Protein AF-T1BVY0-F1 (afdb_monomer)

Radius of gyration: 25.12 Å; Cα contacts (8 Å, |Δi|>4): 68; chains: 1; bounding box: 60×31×90 Å

Organism: NCBI:txid410659

Foldseek 3Di:
DDDDDDDPDDVDPDDPDDDPVNVVVCVVCVVLLVVLLVQLLVVQVCCCQPVVDAQDLPPDRDDDDGPDDPVSNSVSSVVSNVVVVVVLVVVLVVQLVVLVPDPDDPVVSVVSNVCSVSVVVRHDPDPPPPPPPPPDDDDD

Sequence (140 aa):
MAKSKPSVARSYLLEHRANTTKINKITAVLPEFQMACKTVQAQQMRVFVQDGEKFWNRRGLQPFQTQLSKRYKRSVQNQVVTGLSSWLELSKTAIKNIIARSSLPSEVKADLWWLNQANAHYAKEQPCQCGVSLVTAPDS

Secondary structure (DSSP, 8-state):
---PPPP---SS-------HHHHHHHHHHHHHHHHHHHHHHHHHHHHHHHH-PPP-TTSPPPP------HHHHHHHHHHHHHHHHHHHHHHHHHHHHHHHHS---HHHHHHHHHHHHTTGGGS-------------PPP-

pLDDT: mean 80.84, std 16.61, range [40.72, 96.19]

Nearest PDB structures (foldseek):
  8xi2-assembly1_A  TM=3.795E-01  e=1.014E+00  Chlamydomonas reinhardtii
  8h6l-assembly1_5B  TM=4.261E-01  e=2.899E+00  Homo sapiens
  8rm5-assembly1_A  TM=4.348E-01  e=3.822E+00  Homo sapiens
  8qo9-assembly1_A  TM=4.123E-01  e=6.288E+00  Homo sapiens
  5ylz-assembly1_A  TM=4.199E-01  e=9.260E+00  Saccharomyces cerevisiae S288C

Mean predicted aligned error: 11.9 Å

Solvent-accessible surface area (backbone atoms only — not comparable to full-atom values): 8801 Å² total; per-residue (Å²): 136,86,82,77,75,82,78,84,80,70,94,64,91,74,80,88,69,86,50,68,71,58,51,53,56,48,62,70,47,44,64,59,52,52,53,50,33,52,53,52,42,53,52,46,48,48,44,27,55,63,70,47,44,79,78,57,66,81,60,81,72,75,93,68,96,68,91,69,50,74,68,55,52,51,51,38,36,47,54,40,37,54,50,52,53,52,50,50,55,51,49,46,51,51,51,52,54,51,52,70,72,45,91,66,57,71,67,60,43,51,52,53,50,52,37,54,74,67,48,48,88,33,44,64,84,68,80,75,89,62,93,68,77,80,79,74,74,82,88,127

Structure (mmCIF, N/CA/C/O backbone):
data_AF-T1BVY0-F1
#
_entry.id   AF-T1BVY0-F1
#
loop_
_atom_site.group_PDB
_atom_site.id
_atom_site.type_symbol
_atom_site.label_atom_id
_atom_site.label_alt_id
_atom_site.label_comp_id
_atom_site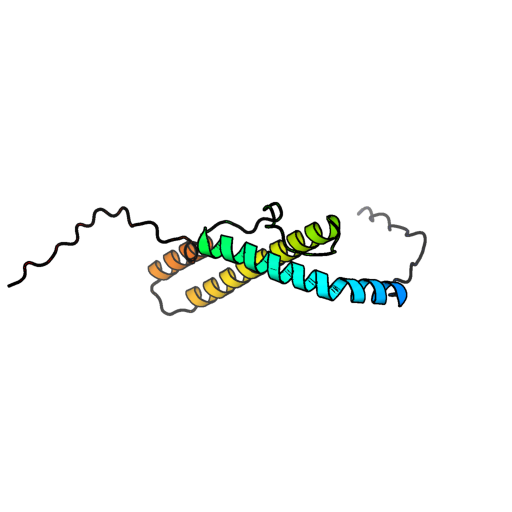.label_asym_id
_atom_site.label_entity_id
_atom_site.label_seq_id
_atom_site.pdbx_PDB_ins_code
_atom_site.Cartn_x
_atom_site.Cartn_y
_atom_site.Cartn_z
_atom_site.occupancy
_atom_site.B_iso_or_equiv
_atom_site.auth_seq_id
_atom_site.auth_comp_id
_atom_site.auth_asym_id
_atom_site.auth_atom_id
_atom_site.pdbx_PDB_model_num
ATOM 1 N N . MET A 1 1 ? 40.747 0.102 21.743 1.00 42.47 1 MET A N 1
ATOM 2 C CA . MET A 1 1 ? 39.820 -0.361 22.801 1.00 42.47 1 MET A CA 1
ATOM 3 C C . MET A 1 1 ? 38.399 0.035 22.417 1.00 42.47 1 MET A C 1
ATOM 5 O O . MET A 1 1 ? 38.114 1.224 22.341 1.00 42.47 1 MET A O 1
ATOM 9 N N . ALA A 1 2 ? 37.541 -0.930 22.077 1.00 48.19 2 ALA A N 1
ATOM 10 C CA . ALA A 1 2 ? 36.158 -0.663 21.683 1.00 48.19 2 ALA A CA 1
ATOM 11 C C . ALA A 1 2 ? 35.288 -0.494 22.939 1.00 48.19 2 ALA A C 1
ATOM 13 O O . ALA A 1 2 ? 35.233 -1.392 23.776 1.00 48.19 2 ALA A O 1
ATOM 14 N N . LYS A 1 3 ? 34.628 0.660 23.087 1.00 51.03 3 LYS A N 1
ATOM 15 C CA . LYS A 1 3 ? 33.670 0.904 24.174 1.00 51.03 3 LYS A CA 1
ATOM 16 C C . LYS A 1 3 ? 32.447 0.007 23.952 1.00 51.03 3 LYS A C 1
ATOM 18 O O . LYS A 1 3 ? 31.736 0.185 22.961 1.00 51.03 3 LYS A O 1
ATOM 23 N N . SER A 1 4 ? 32.214 -0.961 24.840 1.00 62.56 4 SER A N 1
ATOM 24 C CA . SER A 1 4 ? 30.981 -1.750 24.829 1.00 62.56 4 SER A CA 1
ATOM 25 C C . SER A 1 4 ? 29.796 -0.828 25.121 1.00 62.56 4 SER A C 1
ATOM 27 O O . SER A 1 4 ? 29.845 0.030 26.004 1.00 62.56 4 SER A O 1
ATOM 29 N N . LYS A 1 5 ? 28.732 -0.952 24.322 1.00 63.00 5 LYS A N 1
ATOM 30 C CA . LYS A 1 5 ? 27.485 -0.217 24.559 1.00 63.00 5 LYS A CA 1
ATOM 31 C C . LYS A 1 5 ? 26.900 -0.664 25.907 1.00 63.00 5 LYS A C 1
ATOM 33 O O . LYS A 1 5 ? 26.906 -1.867 26.172 1.00 63.00 5 LYS A O 1
ATOM 38 N N . PRO A 1 6 ? 26.380 0.255 26.738 1.00 60.50 6 PRO A N 1
ATOM 39 C CA . PRO A 1 6 ? 25.768 -0.118 28.007 1.00 60.50 6 PRO A CA 1
ATOM 40 C C . PRO A 1 6 ? 24.584 -1.056 27.749 1.00 60.50 6 PRO A C 1
ATOM 42 O O . PRO A 1 6 ? 23.717 -0.761 26.921 1.00 60.50 6 PRO A O 1
ATOM 45 N N . SER A 1 7 ? 24.554 -2.199 28.439 1.00 67.56 7 SER A N 1
ATOM 46 C CA . SER A 1 7 ? 23.411 -3.107 28.386 1.00 67.56 7 SER A CA 1
ATOM 47 C C . SER A 1 7 ? 22.212 -2.391 28.994 1.00 67.56 7 SER A C 1
ATOM 49 O O . SER A 1 7 ? 22.248 -2.000 30.160 1.00 67.56 7 SER A O 1
ATOM 51 N N . VAL A 1 8 ? 21.152 -2.204 28.213 1.00 66.00 8 VAL A N 1
ATOM 52 C CA . VAL A 1 8 ? 19.893 -1.654 28.717 1.00 66.00 8 VAL A CA 1
ATOM 53 C C . VAL A 1 8 ? 19.336 -2.631 29.754 1.00 66.00 8 VAL A C 1
ATOM 55 O O . VAL A 1 8 ? 18.763 -3.659 29.400 1.00 66.00 8 VAL A O 1
ATOM 58 N N . ALA A 1 9 ? 19.531 -2.327 31.036 1.00 62.19 9 ALA A N 1
ATOM 59 C CA . ALA A 1 9 ? 18.950 -3.084 32.133 1.00 62.19 9 ALA A CA 1
ATOM 60 C C . ALA A 1 9 ? 17.449 -2.766 32.192 1.00 62.19 9 ALA A C 1
ATOM 62 O O . ALA A 1 9 ? 17.040 -1.711 32.676 1.00 62.19 9 ALA A O 1
ATOM 63 N N . ARG A 1 10 ? 16.609 -3.653 31.646 1.00 60.06 10 ARG A N 1
ATOM 64 C CA . ARG A 1 10 ? 15.166 -3.608 31.914 1.00 60.06 10 ARG A CA 1
ATOM 65 C C . ARG A 1 10 ? 14.953 -4.099 33.343 1.00 60.06 10 ARG A C 1
ATOM 67 O O . ARG A 1 10 ? 15.350 -5.212 33.665 1.00 60.06 10 ARG A O 1
ATOM 74 N N . SER A 1 11 ? 14.319 -3.284 34.178 1.00 63.19 11 SER A N 1
ATOM 75 C CA . SER A 1 11 ? 14.079 -3.572 35.599 1.00 63.19 11 SER A CA 1
ATOM 76 C C . SER A 1 11 ? 13.167 -4.779 35.855 1.00 63.19 11 SER A C 1
ATOM 78 O O . SER A 1 11 ? 13.172 -5.306 36.961 1.00 63.19 11 SER A O 1
ATOM 80 N N . TYR A 1 12 ? 12.424 -5.254 34.848 1.00 63.31 12 TYR A N 1
ATOM 81 C CA . TYR A 1 12 ? 11.554 -6.423 34.965 1.00 63.31 12 TYR A CA 1
ATOM 82 C C . TYR A 1 12 ? 11.596 -7.286 33.698 1.00 63.31 12 TYR A C 1
ATOM 84 O O . TYR A 1 12 ? 11.410 -6.791 32.581 1.00 63.31 12 TYR A O 1
ATOM 92 N N . LEU A 1 13 ? 11.792 -8.593 33.885 1.00 61.06 13 LEU A N 1
ATOM 93 C CA . LEU A 1 13 ? 11.563 -9.630 32.877 1.00 61.06 13 LEU A CA 1
ATOM 94 C C . LEU A 1 13 ? 10.045 -9.765 32.692 1.00 61.06 13 LEU A C 1
ATOM 96 O O . LEU A 1 13 ? 9.377 -10.549 33.360 1.00 61.06 13 LEU A O 1
ATOM 100 N N . LEU A 1 14 ? 9.467 -8.908 31.851 1.00 62.31 14 LEU A N 1
ATOM 101 C CA . LEU A 1 14 ? 8.035 -8.946 31.583 1.00 62.31 14 LEU A CA 1
ATOM 102 C C . LEU A 1 14 ? 7.749 -10.103 30.620 1.00 62.31 14 LEU A C 1
ATOM 104 O O . LEU A 1 14 ? 8.039 -10.014 29.426 1.00 62.31 14 LEU A O 1
ATOM 108 N N . GLU A 1 15 ? 7.170 -11.190 31.126 1.00 63.66 15 GLU A N 1
ATOM 109 C CA . GLU A 1 15 ? 6.627 -12.235 30.262 1.00 63.66 15 GLU A CA 1
ATOM 110 C C . GLU A 1 15 ? 5.442 -11.666 29.473 1.00 63.66 15 GLU A C 1
ATOM 112 O O . GLU A 1 15 ? 4.345 -11.442 29.993 1.00 63.66 15 GLU A O 1
ATOM 117 N N . HIS A 1 16 ? 5.659 -11.398 28.188 1.00 64.81 16 HIS A N 1
ATOM 118 C CA . HIS A 1 16 ? 4.608 -10.943 27.290 1.00 64.81 16 HIS A CA 1
ATOM 119 C C . HIS A 1 16 ? 3.668 -12.106 26.950 1.00 64.81 16 HIS A C 1
ATOM 121 O O . HIS A 1 16 ? 3.797 -12.741 25.909 1.00 64.81 16 HIS A O 1
ATOM 127 N N . ARG A 1 17 ? 2.694 -12.380 27.824 1.00 69.88 17 ARG A N 1
ATOM 128 C CA . ARG A 1 17 ? 1.599 -13.317 27.535 1.00 69.88 17 ARG A CA 1
ATOM 129 C C . ARG A 1 17 ? 0.372 -12.570 27.014 1.00 69.88 17 ARG A C 1
ATOM 131 O O . ARG A 1 17 ? -0.024 -11.526 27.546 1.00 69.88 17 ARG A O 1
ATOM 138 N N . ALA A 1 18 ? -0.253 -13.104 25.968 1.00 69.94 18 ALA A N 1
ATOM 139 C CA . ALA A 1 18 ? -1.546 -12.621 25.506 1.00 69.94 18 ALA A CA 1
ATOM 140 C C . ALA A 1 18 ? -2.617 -13.027 26.530 1.00 69.94 18 ALA A C 1
ATOM 142 O O . ALA A 1 18 ? -3.007 -14.184 26.619 1.00 69.94 18 ALA A O 1
ATOM 143 N N . ASN A 1 19 ? -3.064 -12.071 27.345 1.00 84.00 19 ASN A N 1
ATOM 144 C CA . ASN A 1 19 ? -4.179 -12.293 28.261 1.00 84.00 19 ASN A CA 1
ATOM 145 C C . ASN A 1 19 ? -5.467 -12.499 27.439 1.00 84.00 19 ASN A C 1
ATOM 147 O O . ASN A 1 19 ? -5.735 -11.717 26.520 1.00 84.00 19 ASN A O 1
ATOM 151 N N . THR A 1 20 ? -6.267 -13.509 27.784 1.00 86.38 20 THR A N 1
ATOM 152 C CA . THR A 1 20 ? -7.558 -13.835 27.149 1.00 86.38 20 THR A CA 1
ATOM 153 C C . THR A 1 20 ? -8.467 -12.614 27.011 1.00 86.38 20 THR A C 1
ATOM 155 O O . THR A 1 20 ? -9.058 -12.394 25.957 1.00 86.38 20 THR A O 1
ATOM 158 N N . THR A 1 21 ? -8.481 -11.723 28.003 1.00 86.12 21 THR A N 1
ATOM 159 C CA . THR A 1 21 ? -9.242 -10.465 27.960 1.00 86.12 21 THR A CA 1
ATOM 160 C C . THR A 1 21 ? -8.793 -9.535 26.831 1.00 86.12 21 THR A C 1
ATOM 162 O O . THR A 1 21 ? -9.618 -8.863 26.211 1.00 86.12 21 THR A O 1
ATOM 165 N N . LYS A 1 22 ? -7.487 -9.468 26.538 1.00 85.31 22 LYS A N 1
ATOM 166 C CA . LYS A 1 22 ? -6.968 -8.654 25.424 1.00 85.31 22 LYS A CA 1
ATOM 167 C C . LYS A 1 22 ? -7.343 -9.272 24.083 1.00 85.31 22 LYS A C 1
ATOM 169 O O . LYS A 1 22 ? -7.749 -8.534 23.190 1.00 85.31 22 LYS A O 1
ATOM 174 N N . ILE A 1 23 ? -7.243 -10.597 23.970 1.00 89.00 23 ILE A N 1
ATOM 175 C CA . ILE A 1 23 ? -7.638 -11.334 22.764 1.00 89.00 23 ILE A CA 1
ATOM 176 C C . ILE A 1 23 ? -9.114 -11.066 22.469 1.00 89.00 23 ILE A C 1
ATOM 178 O O . ILE A 1 23 ? -9.425 -10.584 21.388 1.00 89.00 23 ILE A O 1
ATOM 182 N N . ASN A 1 24 ? -9.999 -11.232 23.454 1.00 91.25 24 ASN A N 1
ATOM 183 C CA . ASN A 1 24 ? -11.436 -11.003 23.281 1.00 91.25 24 ASN A CA 1
ATOM 184 C C . ASN A 1 24 ? -11.756 -9.573 22.818 1.00 91.25 24 ASN A C 1
ATOM 186 O O . ASN A 1 24 ? -12.574 -9.380 21.921 1.00 91.25 24 ASN A O 1
ATOM 190 N N . LYS A 1 25 ? -11.071 -8.562 23.375 1.00 88.75 25 LYS A N 1
ATOM 191 C CA . LYS A 1 25 ? -11.224 -7.162 22.940 1.00 88.75 25 LYS A CA 1
ATOM 192 C C . LYS A 1 25 ? -10.775 -6.944 21.494 1.00 88.75 25 LYS A C 1
ATOM 194 O O . LYS A 1 25 ? -11.426 -6.200 20.768 1.00 88.75 25 LYS A O 1
ATOM 199 N N . ILE A 1 26 ? -9.675 -7.573 21.076 1.00 88.75 26 ILE A N 1
ATOM 200 C CA . ILE A 1 26 ? -9.201 -7.501 19.687 1.00 88.75 26 ILE A CA 1
ATOM 201 C C . ILE A 1 26 ? -10.204 -8.192 18.764 1.00 88.75 26 ILE A C 1
ATOM 203 O O . ILE A 1 26 ? -10.618 -7.591 17.777 1.00 88.75 26 ILE A O 1
ATOM 207 N N . THR A 1 27 ? -10.638 -9.405 19.109 1.00 91.81 27 THR A N 1
ATOM 20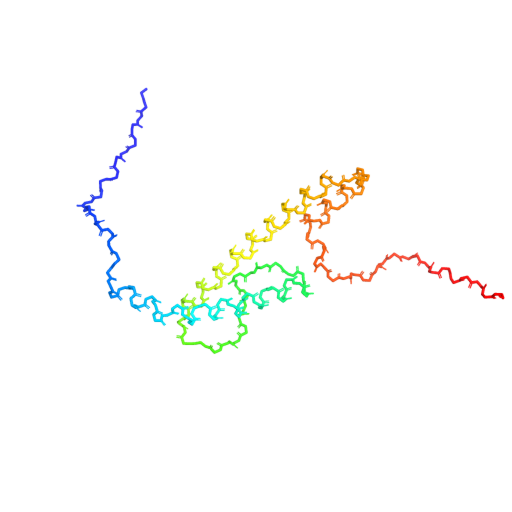8 C CA . THR A 1 27 ? -11.606 -10.184 18.328 1.00 91.81 27 THR A CA 1
ATOM 209 C C . THR A 1 27 ? -12.920 -9.432 18.138 1.00 91.81 27 THR A C 1
ATOM 211 O O . THR A 1 27 ? -13.480 -9.475 17.051 1.00 91.81 27 THR A O 1
ATOM 214 N N . ALA A 1 28 ? -13.381 -8.684 19.145 1.00 91.75 28 ALA A N 1
ATOM 215 C CA . ALA A 1 28 ? -14.591 -7.871 19.035 1.00 91.75 28 ALA A CA 1
ATOM 216 C C . ALA A 1 28 ? -14.458 -6.713 18.024 1.00 91.75 28 ALA A C 1
ATOM 218 O O . ALA A 1 28 ? -15.407 -6.410 17.309 1.00 91.75 28 ALA A O 1
ATOM 219 N N . VAL A 1 29 ? -13.287 -6.070 17.940 1.00 92.56 29 VAL A N 1
ATOM 220 C CA . VAL A 1 29 ? -13.053 -4.907 17.055 1.0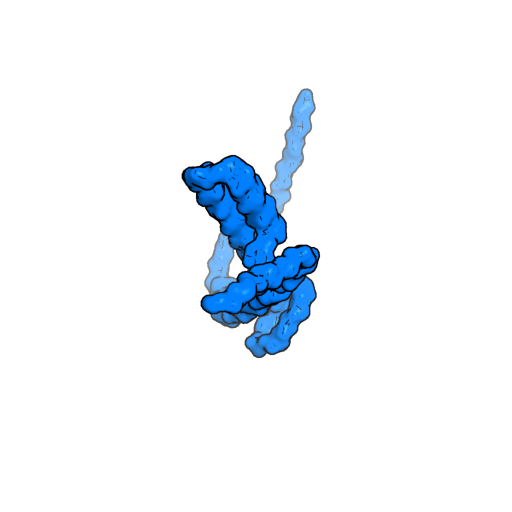0 92.56 29 VAL A CA 1
ATOM 221 C C . VAL A 1 29 ? -12.631 -5.329 15.641 1.00 92.56 29 VAL A C 1
ATOM 223 O O . VAL A 1 29 ? -12.824 -4.585 14.677 1.00 92.56 29 VAL A O 1
ATOM 226 N N . LEU A 1 30 ? -12.041 -6.517 15.499 1.00 93.25 30 LEU A N 1
ATOM 227 C CA . LEU A 1 30 ? -11.407 -6.972 14.265 1.00 93.25 30 LEU A CA 1
ATOM 228 C C . LEU A 1 30 ? -12.338 -6.991 13.034 1.00 93.25 30 LEU A C 1
ATOM 230 O O . LEU A 1 30 ? -11.895 -6.492 11.997 1.00 93.25 30 LEU A O 1
ATOM 234 N N . PRO A 1 31 ? -13.589 -7.494 13.093 1.00 94.19 31 PRO A N 1
ATOM 235 C CA . PRO A 1 31 ? -14.462 -7.544 11.918 1.00 94.19 31 PRO A CA 1
ATOM 236 C C . PRO A 1 31 ? -14.736 -6.153 11.349 1.00 94.19 31 PRO A C 1
ATOM 238 O O . PRO A 1 31 ? -14.660 -5.923 10.141 1.00 94.19 31 PRO A O 1
ATOM 241 N N . GLU A 1 32 ? -14.990 -5.194 12.235 1.00 93.31 32 GLU A N 1
ATOM 242 C CA . GLU A 1 32 ? -15.252 -3.822 11.839 1.00 93.31 32 GLU A CA 1
ATOM 243 C C . GLU A 1 32 ? -13.991 -3.132 11.310 1.00 93.31 32 GLU A C 1
ATOM 245 O O . GLU A 1 32 ? -14.029 -2.434 10.295 1.00 93.31 32 GLU A O 1
ATOM 250 N N . PHE A 1 33 ? -12.848 -3.380 11.949 1.00 94.25 33 PHE A N 1
ATOM 251 C CA . PHE A 1 33 ? -11.556 -2.905 11.466 1.00 94.25 33 PHE A CA 1
ATOM 252 C C . PHE A 1 33 ? -11.259 -3.411 10.047 1.00 94.25 33 PHE A C 1
ATOM 254 O O . PHE A 1 33 ? -10.855 -2.635 9.181 1.00 94.25 33 PHE A O 1
ATOM 261 N N . GLN A 1 34 ? -11.509 -4.694 9.776 1.00 94.12 34 GLN A N 1
ATOM 262 C CA . GLN A 1 34 ? -11.331 -5.292 8.452 1.00 94.12 34 GLN A CA 1
ATOM 263 C C . GLN A 1 34 ? -12.290 -4.702 7.414 1.00 94.12 34 GLN A C 1
ATOM 265 O O . GLN A 1 34 ? -11.872 -4.429 6.286 1.00 94.12 34 GLN A O 1
ATOM 270 N N . MET A 1 35 ? -13.554 -4.472 7.780 1.00 93.81 35 MET A N 1
ATOM 271 C CA . MET A 1 35 ? -14.522 -3.799 6.912 1.00 93.81 35 MET A CA 1
ATOM 272 C C . MET A 1 35 ? -14.041 -2.390 6.546 1.00 93.81 35 MET A C 1
ATOM 274 O O . MET A 1 35 ? -13.999 -2.040 5.366 1.00 93.81 35 MET A O 1
ATOM 278 N N . ALA A 1 36 ? -13.599 -1.613 7.538 1.00 93.38 36 ALA A N 1
ATOM 279 C CA . ALA A 1 36 ? -13.041 -0.288 7.311 1.00 93.38 36 ALA A CA 1
ATOM 280 C C . ALA A 1 36 ? -11.822 -0.348 6.375 1.00 93.38 36 ALA A C 1
ATOM 282 O O . ALA A 1 36 ? -11.755 0.426 5.422 1.00 93.38 36 ALA A O 1
ATOM 283 N N . CYS A 1 37 ? -10.899 -1.298 6.577 1.00 94.19 37 CYS A N 1
ATOM 284 C CA . CYS A 1 37 ? -9.762 -1.509 5.676 1.00 94.19 37 CYS A CA 1
ATOM 285 C C . CYS A 1 37 ? -10.199 -1.735 4.226 1.00 94.19 37 CYS A C 1
ATOM 287 O O . CYS A 1 37 ? -9.665 -1.075 3.338 1.00 94.19 37 CYS A O 1
ATOM 289 N N . LYS A 1 38 ? -11.188 -2.607 3.984 1.00 94.00 38 LYS A N 1
ATOM 290 C CA . LYS A 1 38 ? -11.710 -2.873 2.631 1.00 94.00 38 LYS A CA 1
ATOM 291 C C . LYS A 1 38 ? -12.252 -1.602 1.974 1.00 94.00 38 LYS A C 1
ATOM 293 O O . LYS A 1 38 ? -11.907 -1.311 0.831 1.00 94.00 38 LYS A O 1
ATOM 298 N N . THR A 1 39 ?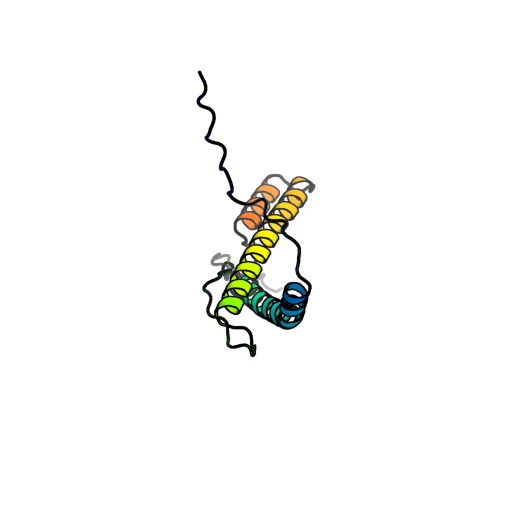 -13.042 -0.817 2.705 1.00 92.44 39 THR A N 1
ATOM 299 C CA . THR A 1 39 ? -13.614 0.441 2.201 1.00 92.44 39 THR A CA 1
ATOM 300 C C . THR A 1 39 ? -12.530 1.461 1.863 1.00 92.44 39 THR A C 1
ATOM 302 O O . THR A 1 39 ? -12.519 2.012 0.761 1.00 92.44 39 THR A O 1
ATOM 305 N N . VAL A 1 40 ? -11.581 1.688 2.778 1.00 92.44 40 VAL A N 1
ATOM 306 C CA . VAL A 1 40 ? -10.470 2.625 2.546 1.00 92.44 40 VAL A CA 1
ATOM 307 C C . VAL A 1 40 ? -9.597 2.158 1.382 1.00 92.44 40 VAL A C 1
ATOM 309 O O . VAL A 1 40 ? -9.182 2.976 0.564 1.00 92.44 40 VAL A O 1
ATOM 312 N N . GLN A 1 41 ? -9.342 0.854 1.270 1.00 94.31 41 GLN A N 1
ATOM 313 C CA . GLN A 1 41 ? -8.566 0.279 0.176 1.00 94.31 41 GLN A CA 1
ATOM 314 C C . GLN A 1 41 ? -9.245 0.507 -1.175 1.00 94.31 41 GLN A C 1
ATOM 316 O O . GLN A 1 41 ? -8.587 0.971 -2.105 1.00 94.31 41 GLN A O 1
ATOM 321 N N . ALA A 1 42 ? -10.550 0.247 -1.277 1.00 92.00 42 ALA A N 1
ATOM 322 C CA . ALA A 1 42 ? -11.309 0.484 -2.502 1.00 92.00 42 ALA A CA 1
ATOM 323 C C . ALA A 1 42 ? -11.278 1.964 -2.917 1.00 92.00 42 ALA A C 1
ATOM 325 O O . ALA A 1 42 ? -11.085 2.271 -4.091 1.00 92.00 42 ALA A O 1
ATOM 326 N N . GLN A 1 43 ? -11.402 2.886 -1.957 1.00 90.94 43 GLN A N 1
ATOM 327 C CA . GLN A 1 43 ? -11.310 4.326 -2.219 1.00 90.94 43 GLN A CA 1
ATOM 328 C C . GLN A 1 43 ? -9.911 4.742 -2.694 1.00 90.94 43 GLN A C 1
ATOM 330 O O . GLN A 1 43 ? -9.788 5.455 -3.687 1.00 90.94 43 GLN A O 1
ATOM 335 N N . GLN A 1 44 ? -8.854 4.291 -2.012 1.00 92.06 44 GLN A N 1
ATOM 336 C CA . GLN A 1 44 ? -7.471 4.597 -2.392 1.00 92.06 44 GLN A CA 1
ATOM 337 C C . GLN A 1 44 ? -7.137 4.043 -3.779 1.00 92.06 44 GLN A C 1
ATOM 339 O O . GLN A 1 44 ? -6.533 4.749 -4.581 1.00 92.06 44 GLN A O 1
ATOM 344 N N . MET A 1 45 ? -7.574 2.816 -4.073 1.00 90.94 45 MET A N 1
ATOM 345 C CA . MET A 1 45 ? -7.360 2.190 -5.375 1.00 90.94 45 MET A CA 1
ATOM 346 C C . MET A 1 45 ? -8.131 2.903 -6.482 1.00 90.94 45 MET A C 1
ATOM 348 O O . MET A 1 45 ? -7.575 3.146 -7.545 1.00 90.94 45 MET A O 1
ATOM 352 N N . ARG A 1 46 ? -9.388 3.288 -6.228 1.00 89.44 46 ARG A N 1
ATOM 353 C CA . ARG A 1 46 ? -10.192 4.034 -7.200 1.00 89.44 46 ARG A CA 1
ATOM 354 C C . ARG A 1 46 ? -9.490 5.318 -7.618 1.00 89.44 46 ARG A C 1
ATOM 356 O O . ARG A 1 46 ? -9.326 5.536 -8.806 1.00 89.44 46 ARG A O 1
ATOM 363 N N . VAL A 1 47 ? -9.046 6.122 -6.657 1.00 87.75 47 VAL A N 1
ATOM 364 C CA . VAL A 1 47 ? -8.377 7.395 -6.958 1.00 87.75 47 VAL A CA 1
ATOM 365 C C . VAL A 1 47 ? -7.012 7.166 -7.622 1.00 87.75 47 VAL A C 1
ATOM 367 O O . VAL A 1 47 ? -6.637 7.907 -8.521 1.00 87.75 47 VAL A O 1
ATOM 370 N N . PHE A 1 48 ? -6.281 6.117 -7.238 1.00 88.88 48 PHE A N 1
ATOM 371 C CA . PHE A 1 48 ? -5.019 5.767 -7.897 1.00 88.88 48 PHE A CA 1
ATOM 372 C C . PHE A 1 48 ? -5.209 5.382 -9.369 1.00 88.88 48 PHE A C 1
ATOM 374 O O . PHE A 1 48 ? -4.486 5.880 -10.222 1.00 88.88 48 PHE A O 1
ATOM 381 N N . VAL A 1 49 ? -6.189 4.528 -9.671 1.00 85.50 49 VAL A N 1
ATOM 382 C CA . VAL A 1 49 ? -6.438 4.039 -11.038 1.00 85.50 49 VAL A CA 1
ATOM 383 C C . VAL A 1 49 ? -7.152 5.079 -11.895 1.00 85.50 49 VAL A C 1
ATOM 385 O O . VAL A 1 49 ? -6.854 5.206 -13.074 1.00 85.50 49 VAL A O 1
ATOM 388 N N . GLN A 1 50 ? -8.125 5.795 -11.329 1.00 83.50 50 GLN A N 1
ATOM 389 C CA . GLN A 1 50 ? -8.911 6.763 -12.087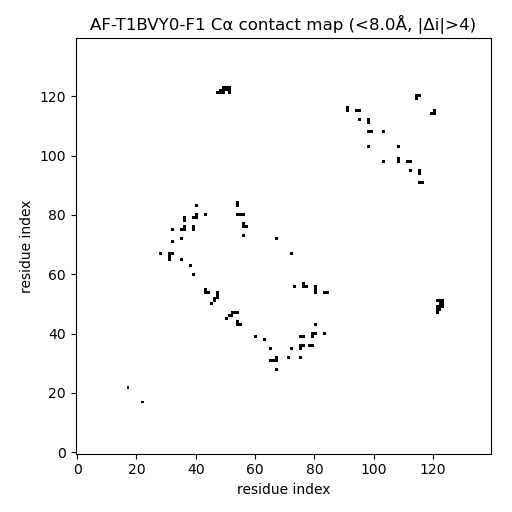 1.00 83.50 50 GLN A CA 1
ATOM 390 C C . GLN A 1 50 ? -8.154 8.071 -12.243 1.00 83.50 50 GLN A C 1
ATOM 392 O O . GLN A 1 50 ? -8.054 8.555 -13.357 1.00 83.50 50 GLN A O 1
ATOM 397 N N . ASP A 1 51 ? -7.602 8.633 -11.173 1.00 80.88 51 ASP A N 1
ATOM 398 C CA . ASP A 1 51 ? -7.048 9.991 -11.194 1.00 80.88 51 ASP A CA 1
ATOM 399 C C . ASP A 1 51 ? -5.513 10.008 -11.275 1.00 80.88 51 ASP A C 1
ATOM 401 O O . ASP A 1 51 ? -4.908 11.073 -11.375 1.00 80.88 51 ASP A O 1
ATOM 405 N N . GLY A 1 52 ? -4.861 8.839 -11.234 1.00 78.94 52 GLY A N 1
ATOM 406 C CA . GLY A 1 52 ? -3.401 8.719 -11.250 1.00 78.94 52 GLY A CA 1
ATOM 407 C C . GLY A 1 52 ? -2.726 9.214 -9.963 1.00 78.94 52 GLY A C 1
ATOM 408 O O . GLY A 1 52 ? -1.499 9.340 -9.910 1.00 78.94 52 GLY A O 1
ATOM 409 N N . GLU A 1 53 ? -3.489 9.526 -8.909 1.00 83.81 53 GLU A N 1
ATOM 410 C CA . GLU A 1 53 ? -2.915 10.083 -7.684 1.00 83.81 53 GLU A CA 1
ATOM 411 C C . GLU A 1 53 ? -2.245 9.009 -6.823 1.00 83.81 53 GLU A C 1
ATOM 413 O O . GLU A 1 53 ? -2.727 7.889 -6.672 1.00 83.81 53 GLU A O 1
ATOM 418 N N . LYS A 1 54 ? -1.173 9.386 -6.125 1.00 86.81 54 LYS A N 1
ATOM 419 C CA . LYS A 1 54 ? -0.487 8.496 -5.179 1.00 86.81 54 LYS A CA 1
ATOM 420 C C . LYS A 1 54 ? -1.389 8.117 -3.994 1.00 86.81 54 LYS A C 1
ATOM 422 O O . LYS A 1 54 ? -2.288 8.865 -3.598 1.00 86.81 54 LYS A O 1
ATOM 427 N N . PHE A 1 55 ? -1.098 6.972 -3.375 1.00 90.62 55 PHE A N 1
ATOM 428 C CA . PHE A 1 55 ? -1.725 6.586 -2.111 1.00 90.62 55 PHE A CA 1
ATOM 429 C C . PHE A 1 55 ? -1.368 7.588 -1.012 1.00 90.62 55 PHE A C 1
ATOM 431 O O . PHE A 1 55 ? -0.196 7.919 -0.821 1.00 90.62 55 PHE A O 1
ATOM 438 N N . TRP A 1 56 ? -2.369 8.058 -0.264 1.00 87.56 56 TRP A N 1
ATOM 439 C CA . TRP A 1 56 ? -2.152 9.100 0.739 1.00 87.56 56 TRP A CA 1
ATOM 440 C C . TRP A 1 56 ? -2.956 8.879 2.015 1.00 87.56 56 TRP A C 1
ATOM 442 O O . TRP A 1 56 ? -4.186 8.833 2.016 1.00 87.56 56 TRP A O 1
ATOM 452 N N . ASN A 1 57 ? -2.246 8.812 3.143 1.00 84.88 57 ASN A N 1
ATOM 453 C CA . ASN A 1 57 ? -2.832 8.563 4.461 1.00 84.88 57 ASN A CA 1
ATOM 454 C C . ASN A 1 57 ? -3.556 9.771 5.070 1.00 84.88 57 ASN A C 1
ATOM 456 O O . ASN A 1 57 ? -4.230 9.616 6.085 1.00 84.88 57 ASN A O 1
ATOM 460 N N . ARG A 1 58 ? -3.421 10.975 4.500 1.00 82.56 58 ARG A N 1
ATOM 461 C CA . ARG A 1 58 ? -4.171 12.166 4.937 1.00 82.56 58 ARG A CA 1
ATOM 462 C C . ARG A 1 58 ? -5.358 12.489 4.041 1.00 82.56 58 ARG A C 1
ATOM 464 O O . ARG A 1 58 ? -6.054 13.453 4.339 1.00 82.56 58 ARG A O 1
ATOM 471 N N . ARG A 1 59 ? -5.615 11.692 2.997 1.00 80.44 59 ARG A N 1
ATOM 472 C CA . ARG A 1 59 ? -6.795 11.889 2.157 1.00 80.44 59 ARG A CA 1
ATOM 473 C C . ARG A 1 59 ? -8.046 11.803 3.035 1.00 80.44 59 ARG A C 1
ATOM 475 O O . ARG A 1 59 ? -8.174 10.890 3.861 1.00 80.44 59 ARG A O 1
ATOM 482 N N . GLY A 1 60 ? -8.928 12.789 2.885 1.00 72.94 60 GLY A N 1
ATOM 483 C CA . GLY A 1 60 ? -10.218 12.803 3.560 1.00 72.94 60 GLY A CA 1
ATOM 484 C C . GLY A 1 60 ? -10.981 11.541 3.181 1.00 72.94 60 GLY A C 1
ATOM 485 O O . GLY A 1 60 ? -11.173 11.259 2.001 1.00 72.94 60 GLY A O 1
ATOM 486 N N . LEU A 1 61 ? -11.358 10.746 4.177 1.00 68.69 61 LEU A N 1
ATOM 487 C CA . LEU A 1 61 ? -12.225 9.602 3.939 1.00 68.69 61 LEU A CA 1
ATOM 488 C C . LEU A 1 61 ? -13.612 10.142 3.641 1.00 68.69 61 LEU A C 1
ATOM 490 O O . LEU A 1 61 ? -14.135 10.928 4.435 1.00 68.69 61 LEU A O 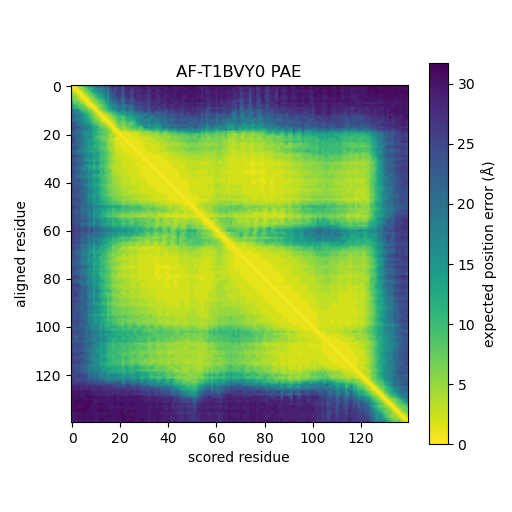1
ATOM 494 N N . GLN A 1 62 ? -14.218 9.691 2.541 1.00 71.75 62 GLN A N 1
ATOM 495 C CA . GLN A 1 62 ? -15.658 9.861 2.427 1.00 71.75 62 GLN A CA 1
ATOM 496 C C . GLN A 1 62 ? -16.309 9.207 3.648 1.00 71.75 62 GLN A C 1
ATOM 498 O O . GLN A 1 62 ? -15.832 8.157 4.102 1.00 71.75 62 GLN A O 1
ATOM 503 N N . PRO A 1 63 ? -17.345 9.835 4.219 1.00 71.12 63 PRO A N 1
ATOM 504 C CA . PRO A 1 63 ? -17.995 9.307 5.400 1.00 71.12 63 PRO A CA 1
ATOM 505 C C . PRO A 1 63 ? -18.479 7.884 5.110 1.00 71.12 63 PRO A C 1
ATOM 507 O O . PRO A 1 63 ? -19.306 7.659 4.235 1.00 71.12 63 PRO A O 1
ATOM 510 N N . PHE A 1 64 ? -17.932 6.920 5.845 1.00 79.50 64 PHE A N 1
ATOM 511 C CA . PHE A 1 64 ? -18.437 5.556 5.890 1.00 79.50 64 PHE A CA 1
ATOM 512 C C . PHE A 1 64 ? -18.883 5.256 7.316 1.00 79.50 64 PHE A C 1
ATOM 514 O O . PHE A 1 64 ? -18.274 5.721 8.290 1.00 79.50 64 PHE A O 1
ATOM 521 N N . GLN A 1 65 ? -19.979 4.515 7.437 1.00 80.31 65 GLN A N 1
ATOM 522 C CA . GLN A 1 65 ? -20.536 4.162 8.732 1.00 80.31 65 GLN A CA 1
ATOM 523 C C . GLN A 1 65 ? -19.608 3.171 9.434 1.00 80.31 65 GLN A C 1
ATOM 525 O O . GLN A 1 65 ? -19.293 2.107 8.910 1.00 80.31 65 GLN A O 1
ATOM 530 N N . THR A 1 66 ? -19.126 3.567 10.609 1.00 85.50 66 THR A N 1
ATOM 531 C CA . THR A 1 66 ? -18.326 2.724 11.496 1.00 85.50 66 THR A CA 1
ATOM 532 C C . THR A 1 66 ? -18.384 3.284 12.920 1.00 85.50 66 THR A C 1
ATOM 534 O O . THR A 1 66 ? -18.327 4.502 13.126 1.00 85.50 66 THR A O 1
ATOM 537 N N . GLN A 1 67 ? -18.476 2.383 13.887 1.00 88.31 67 GLN A N 1
ATOM 538 C CA . GLN A 1 67 ? -18.322 2.547 15.326 1.00 88.31 67 GLN A CA 1
ATOM 539 C C . GLN A 1 67 ? -16.849 2.683 15.757 1.00 88.31 67 GLN A C 1
ATOM 541 O O . GLN A 1 67 ? -16.569 3.011 16.912 1.00 88.31 67 GLN A O 1
ATOM 546 N N . LEU A 1 68 ? -15.881 2.500 14.847 1.00 88.81 68 LEU A N 1
ATOM 547 C CA . LEU A 1 68 ? -14.465 2.699 15.151 1.00 88.81 68 LEU A CA 1
ATOM 548 C C . LEU A 1 68 ? -14.182 4.138 15.595 1.00 88.81 68 LEU A C 1
ATOM 550 O O . LEU A 1 68 ? -14.582 5.119 14.958 1.00 88.81 68 LEU A O 1
ATOM 554 N N . SER A 1 69 ? -13.375 4.267 16.649 1.00 90.50 69 SER A N 1
ATOM 555 C CA . SER A 1 69 ? -12.900 5.569 17.115 1.00 90.50 69 SER A CA 1
ATOM 556 C C . SER A 1 69 ? -12.033 6.269 16.062 1.00 90.50 69 SER A C 1
ATOM 558 O O . SER A 1 69 ? -11.406 5.632 15.210 1.00 90.50 69 SER A O 1
ATOM 560 N N . LYS A 1 70 ? -11.913 7.602 16.159 1.00 88.69 70 LYS A N 1
ATOM 561 C CA . LYS A 1 70 ? -11.057 8.407 15.263 1.00 88.69 70 LYS A CA 1
ATOM 562 C C . LYS A 1 70 ? -9.619 7.870 15.181 1.00 88.69 70 LYS A C 1
ATOM 564 O O . LYS A 1 70 ? -9.025 7.858 14.106 1.00 88.69 70 LYS A O 1
ATOM 569 N N . ARG A 1 71 ? -9.081 7.369 16.301 1.00 89.44 71 ARG A N 1
ATOM 570 C CA . ARG A 1 71 ? -7.742 6.765 16.361 1.00 89.44 71 ARG A CA 1
ATOM 571 C C . ARG A 1 71 ? -7.657 5.492 15.520 1.00 89.44 71 ARG A C 1
ATOM 573 O O . ARG A 1 71 ? -6.724 5.362 14.735 1.00 89.44 71 ARG A O 1
ATOM 580 N N . TYR A 1 72 ? -8.632 4.590 15.637 1.00 90.81 72 TYR A N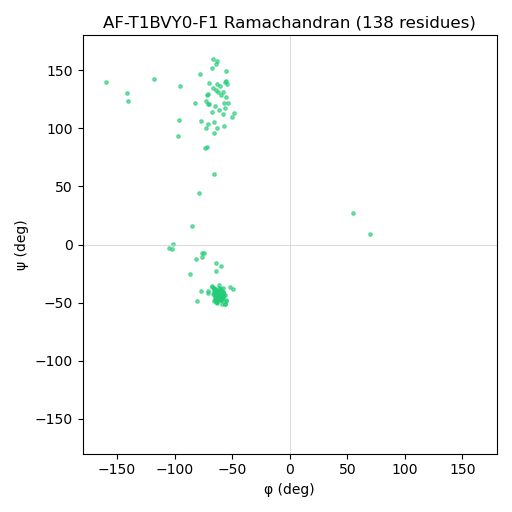 1
ATOM 581 C CA . TYR A 1 72 ? -8.656 3.370 14.827 1.00 90.81 72 TYR A CA 1
ATOM 582 C C . TYR A 1 72 ? -8.831 3.672 13.339 1.00 90.81 72 TYR A C 1
ATOM 584 O O . TYR A 1 72 ? -8.128 3.073 12.532 1.00 90.81 72 TYR A O 1
ATOM 592 N N . LYS A 1 73 ? -9.653 4.663 12.965 1.00 90.00 73 LYS A N 1
ATOM 593 C CA . LYS A 1 73 ? -9.765 5.107 11.561 1.00 90.00 73 LYS A CA 1
ATOM 594 C C . LYS A 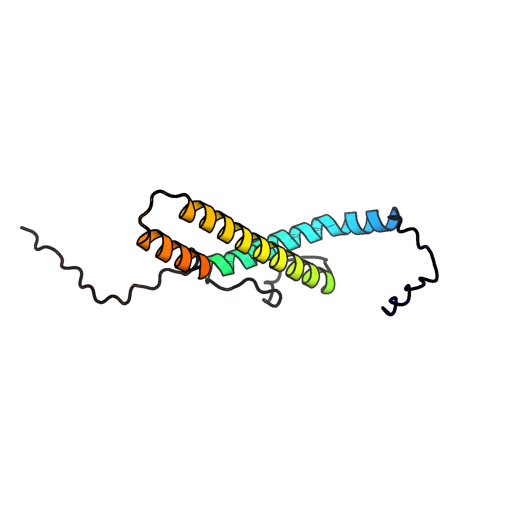1 73 ? -8.414 5.560 10.997 1.00 90.00 73 LYS A C 1
ATOM 596 O O . LYS A 1 73 ? -8.061 5.210 9.874 1.00 90.00 73 LYS A O 1
ATOM 601 N N . ARG A 1 74 ? -7.617 6.283 11.792 1.00 90.19 74 ARG A N 1
ATOM 602 C CA . ARG A 1 74 ? -6.259 6.688 11.401 1.00 90.19 74 ARG A CA 1
ATOM 603 C C . ARG A 1 74 ? -5.314 5.494 11.252 1.00 90.19 74 ARG A C 1
ATOM 605 O O . ARG A 1 74 ? -4.520 5.459 10.314 1.00 90.19 74 ARG A O 1
ATOM 612 N N . SER A 1 75 ? -5.409 4.515 12.151 1.00 93.19 75 SER A N 1
ATOM 613 C CA . SER A 1 75 ? -4.654 3.262 12.043 1.00 93.19 75 SER A CA 1
ATOM 614 C C . SER A 1 75 ? -5.010 2.491 10.771 1.00 93.19 75 SER A C 1
ATOM 616 O O . SER A 1 75 ? -4.096 2.067 10.069 1.00 93.19 75 SER A O 1
ATOM 618 N N . VAL A 1 76 ? -6.300 2.390 10.430 1.00 93.19 76 VAL A N 1
ATOM 619 C CA . VAL A 1 76 ? -6.776 1.790 9.173 1.00 93.19 76 VAL A CA 1
ATOM 620 C C . VAL A 1 76 ? -6.147 2.489 7.966 1.00 93.19 76 VAL A C 1
ATOM 622 O O . VAL A 1 76 ? -5.546 1.824 7.128 1.00 93.19 76 VAL A O 1
ATOM 625 N N . GLN A 1 77 ? -6.212 3.827 7.897 1.00 92.38 77 GLN A N 1
ATOM 626 C CA . GLN A 1 77 ? -5.609 4.591 6.794 1.00 92.38 77 GLN A CA 1
ATOM 627 C C . GLN A 1 77 ? -4.120 4.286 6.626 1.00 92.38 77 GLN A C 1
ATOM 629 O O . GLN A 1 77 ? -3.666 4.023 5.515 1.00 92.38 77 GLN A O 1
ATOM 634 N N . ASN A 1 78 ? -3.361 4.315 7.723 1.00 93.56 78 ASN A N 1
ATOM 635 C CA . ASN A 1 78 ? -1.930 4.042 7.678 1.00 93.56 78 ASN A CA 1
ATOM 636 C C . ASN A 1 78 ? -1.649 2.613 7.206 1.00 93.56 78 ASN A C 1
ATOM 638 O O . ASN A 1 78 ? -0.808 2.419 6.336 1.00 93.56 78 ASN A O 1
ATOM 642 N N . GLN A 1 79 ? -2.363 1.623 7.746 1.00 94.75 79 GLN A N 1
ATOM 643 C CA . GLN A 1 79 ? -2.148 0.223 7.389 1.00 94.75 79 GLN A CA 1
ATOM 644 C C . GLN A 1 79 ? -2.464 -0.042 5.916 1.00 94.75 79 GLN A C 1
ATOM 646 O O . GLN A 1 79 ? -1.667 -0.675 5.225 1.00 94.75 79 GLN A O 1
ATOM 651 N N . VAL A 1 80 ? -3.583 0.490 5.421 1.00 95.25 80 VAL A N 1
ATOM 652 C CA . VAL A 1 80 ? -3.978 0.353 4.016 1.00 95.25 80 VAL A CA 1
ATOM 653 C C . VAL A 1 80 ? -2.965 1.029 3.094 1.00 95.25 80 VAL A C 1
ATOM 655 O O . VAL A 1 80 ? -2.515 0.410 2.136 1.00 95.25 80 VAL A O 1
ATOM 658 N N . VAL A 1 81 ? -2.554 2.267 3.383 1.00 94.69 81 VAL A N 1
ATOM 659 C CA . VAL A 1 81 ? -1.607 3.006 2.527 1.00 94.69 81 VAL A CA 1
ATOM 660 C C . VAL A 1 81 ? -0.231 2.346 2.499 1.00 94.69 81 VAL A C 1
ATOM 662 O O . VAL A 1 81 ? 0.364 2.242 1.426 1.00 94.69 81 VAL A O 1
ATOM 665 N N . THR A 1 82 ? 0.258 1.850 3.638 1.00 95.12 82 THR A N 1
ATOM 666 C CA . THR A 1 82 ? 1.520 1.099 3.692 1.00 95.12 82 THR A CA 1
ATOM 667 C C . THR A 1 82 ? 1.417 -0.201 2.896 1.00 95.12 82 THR A C 1
ATOM 669 O O . THR A 1 82 ? 2.308 -0.500 2.102 1.00 95.12 82 THR A O 1
ATOM 672 N N . GLY A 1 83 ? 0.318 -0.948 3.055 1.00 95.69 83 GLY A N 1
ATOM 673 C CA . GLY A 1 83 ? 0.084 -2.189 2.315 1.00 95.69 83 GLY A CA 1
ATOM 674 C C . GLY A 1 83 ? 0.008 -1.971 0.804 1.00 95.69 83 GLY A C 1
ATOM 675 O O . GLY A 1 83 ? 0.686 -2.661 0.048 1.00 95.69 83 GLY A O 1
ATOM 676 N N . LEU A 1 84 ? -0.750 -0.966 0.360 1.00 94.69 84 LEU A N 1
ATOM 677 C CA . LEU A 1 84 ? -0.884 -0.620 -1.057 1.00 94.69 84 LEU A CA 1
ATOM 678 C C . LEU A 1 84 ? 0.432 -0.126 -1.667 1.00 94.69 84 LEU A C 1
ATOM 680 O O . LEU A 1 84 ? 0.781 -0.527 -2.774 1.00 94.69 84 LEU A O 1
ATOM 684 N N . SER A 1 85 ? 1.191 0.693 -0.937 1.00 92.81 85 SER A N 1
ATOM 685 C CA . SER A 1 85 ? 2.517 1.143 -1.381 1.00 92.81 85 SER A CA 1
ATOM 686 C C . SER A 1 85 ? 3.480 -0.033 -1.547 1.00 92.81 85 SER A C 1
ATOM 688 O O . SER A 1 85 ? 4.187 -0.118 -2.547 1.00 92.81 85 SER A O 1
ATOM 690 N N . SER A 1 86 ? 3.474 -0.974 -0.598 1.00 95.12 86 SER A N 1
ATOM 691 C CA . SER A 1 86 ? 4.289 -2.188 -0.690 1.00 95.12 86 SER A CA 1
ATOM 692 C C . SER A 1 86 ? 3.877 -3.058 -1.879 1.00 95.12 86 SER A C 1
ATOM 694 O O . SER A 1 86 ? 4.739 -3.491 -2.642 1.00 95.12 86 SER A O 1
ATOM 696 N N . TRP A 1 87 ? 2.573 -3.268 -2.075 1.00 94.50 87 TRP A N 1
ATOM 697 C CA . TRP A 1 87 ? 2.047 -4.004 -3.224 1.00 94.50 87 TRP A CA 1
ATOM 698 C C . TRP A 1 87 ? 2.460 -3.372 -4.561 1.00 94.50 87 TRP A C 1
ATOM 700 O O . TRP A 1 87 ? 2.851 -4.094 -5.479 1.00 94.50 87 TRP A O 1
ATOM 710 N N . LEU A 1 88 ? 2.426 -2.042 -4.668 1.00 92.62 88 LEU A N 1
ATOM 711 C CA . LEU A 1 88 ? 2.807 -1.333 -5.890 1.00 92.62 88 LEU A CA 1
ATOM 712 C C . LEU A 1 88 ? 4.281 -1.561 -6.243 1.00 92.62 88 LEU A C 1
ATOM 714 O O . LEU A 1 88 ? 4.597 -1.876 -7.387 1.00 92.62 88 LEU A O 1
ATOM 718 N N . GLU A 1 89 ? 5.183 -1.466 -5.267 1.00 92.75 89 GLU A N 1
ATOM 719 C CA . GLU A 1 89 ? 6.616 -1.696 -5.496 1.00 92.75 89 GLU A CA 1
ATOM 720 C C . GLU A 1 89 ? 6.933 -3.164 -5.829 1.00 92.75 89 GLU A C 1
ATOM 722 O O . GLU A 1 89 ? 7.758 -3.448 -6.707 1.00 92.75 89 GLU A O 1
ATOM 727 N N . LEU A 1 90 ? 6.228 -4.112 -5.204 1.00 95.12 90 LEU A N 1
ATOM 728 C CA . LEU A 1 90 ? 6.319 -5.529 -5.573 1.00 95.12 90 LEU A CA 1
ATOM 729 C C . LEU A 1 90 ? 5.834 -5.765 -7.008 1.00 95.12 90 LEU A C 1
ATOM 731 O O . LEU A 1 90 ? 6.491 -6.471 -7.773 1.00 95.12 90 LEU A O 1
ATOM 735 N N . SER A 1 91 ? 4.733 -5.123 -7.397 1.00 92.12 91 SER A N 1
ATOM 736 C CA . SER A 1 91 ? 4.172 -5.226 -8.748 1.00 92.12 91 SER A CA 1
ATOM 737 C C . SER A 1 91 ? 5.125 -4.645 -9.794 1.00 92.12 91 SER A C 1
ATOM 739 O O . SER A 1 91 ? 5.411 -5.299 -10.797 1.00 92.12 91 SER A O 1
ATOM 741 N N . LYS A 1 92 ? 5.720 -3.473 -9.528 1.00 92.81 92 LYS A N 1
ATOM 742 C CA . LYS A 1 92 ? 6.769 -2.896 -10.384 1.00 92.81 92 LYS A CA 1
ATOM 743 C C . LYS A 1 92 ? 7.943 -3.847 -10.554 1.00 92.81 92 LYS A C 1
ATOM 745 O O . LYS A 1 92 ? 8.445 -4.001 -11.665 1.00 92.81 92 LYS A O 1
ATOM 750 N N . THR A 1 93 ? 8.383 -4.478 -9.469 1.00 94.62 93 THR A N 1
ATOM 751 C CA . THR A 1 93 ? 9.495 -5.435 -9.492 1.00 94.62 93 THR A CA 1
ATOM 752 C C . THR A 1 93 ? 9.151 -6.665 -10.331 1.00 94.62 93 THR A C 1
ATOM 754 O O . THR A 1 93 ? 9.961 -7.092 -11.155 1.00 94.62 93 THR A O 1
ATOM 757 N N . ALA A 1 94 ? 7.934 -7.196 -10.194 1.00 94.88 94 ALA A N 1
ATOM 758 C CA . ALA A 1 94 ? 7.450 -8.298 -11.020 1.00 94.88 94 ALA A CA 1
ATOM 759 C C . ALA A 1 94 ? 7.444 -7.927 -12.514 1.00 94.88 94 ALA A C 1
ATOM 761 O O . ALA A 1 94 ? 7.985 -8.673 -13.330 1.00 94.88 94 ALA A O 1
ATOM 762 N N . ILE A 1 95 ? 6.934 -6.742 -12.862 1.00 93.75 95 ILE A N 1
ATOM 763 C CA . ILE A 1 95 ? 6.925 -6.238 -14.244 1.00 93.75 95 ILE A CA 1
ATOM 764 C C . ILE A 1 95 ? 8.352 -6.076 -14.785 1.00 93.75 95 ILE A C 1
ATOM 766 O O . ILE A 1 95 ? 8.636 -6.523 -15.894 1.00 93.75 95 ILE A O 1
ATOM 770 N N . LYS A 1 96 ? 9.285 -5.515 -14.001 1.00 93.94 96 LYS A N 1
ATOM 771 C CA . LYS A 1 96 ? 10.702 -5.402 -14.403 1.00 93.94 96 LYS A CA 1
ATOM 772 C C . LYS A 1 96 ? 11.301 -6.761 -14.757 1.00 93.94 96 LYS A C 1
ATOM 774 O O . LYS A 1 96 ? 11.993 -6.871 -15.766 1.00 93.94 96 LYS A O 1
ATOM 779 N N . ASN A 1 97 ? 11.014 -7.789 -13.958 1.00 94.94 97 ASN A N 1
ATOM 780 C CA . ASN A 1 97 ? 11.499 -9.145 -14.209 1.00 94.94 97 ASN A CA 1
ATOM 781 C C . ASN A 1 97 ? 10.905 -9.744 -15.491 1.00 94.94 97 ASN A C 1
ATOM 783 O O . ASN A 1 97 ? 11.621 -10.418 -16.231 1.00 94.94 97 ASN A O 1
ATOM 787 N N . ILE A 1 98 ? 9.626 -9.477 -15.772 1.00 95.19 98 ILE A N 1
ATOM 788 C CA . ILE A 1 98 ? 8.962 -9.901 -17.013 1.00 95.19 98 ILE A CA 1
ATOM 789 C C . ILE A 1 98 ? 9.609 -9.216 -18.224 1.00 95.19 98 ILE A C 1
ATOM 791 O O . ILE A 1 98 ? 10.017 -9.898 -19.163 1.00 95.19 98 ILE A O 1
ATOM 795 N N . ILE A 1 99 ? 9.779 -7.888 -18.181 1.00 93.31 99 ILE A N 1
ATOM 796 C CA . ILE A 1 99 ? 10.407 -7.116 -19.267 1.00 93.31 99 ILE A CA 1
ATOM 797 C C . ILE A 1 99 ? 11.827 -7.623 -19.526 1.00 93.31 99 ILE A C 1
ATOM 799 O O . ILE A 1 99 ? 12.177 -7.905 -20.672 1.00 93.31 99 ILE A O 1
ATOM 803 N N . ALA A 1 100 ? 12.631 -7.796 -18.474 1.00 92.19 100 ALA A N 1
ATOM 804 C CA . ALA A 1 100 ? 14.015 -8.244 -18.598 1.00 92.19 100 ALA A CA 1
ATOM 805 C C . ALA A 1 100 ? 14.125 -9.606 -19.306 1.00 92.19 100 ALA A C 1
ATOM 807 O O . ALA A 1 100 ? 14.964 -9.767 -20.195 1.00 92.19 100 ALA A O 1
ATOM 808 N N . ARG A 1 101 ? 13.244 -10.553 -18.953 1.00 95.25 101 ARG A N 1
ATOM 809 C CA . ARG A 1 101 ? 13.226 -11.927 -19.487 1.00 95.25 101 ARG A CA 1
ATOM 810 C C . ARG A 1 101 ? 12.534 -12.076 -20.843 1.00 95.25 101 ARG A C 1
ATOM 812 O O . ARG A 1 101 ? 12.650 -13.131 -21.454 1.00 95.25 101 ARG A O 1
ATOM 819 N N . SER A 1 102 ? 11.810 -11.062 -21.307 1.00 95.62 102 SER A N 1
ATOM 820 C CA . SER A 1 102 ? 11.139 -11.099 -22.610 1.00 95.62 102 SER A CA 1
ATOM 821 C C . SER A 1 102 ? 12.138 -11.123 -23.776 1.00 95.62 102 SER A C 1
ATOM 823 O O . SER A 1 102 ? 13.287 -10.699 -23.637 1.00 95.62 102 SER A O 1
ATOM 825 N N . SER A 1 103 ? 11.698 -11.559 -24.954 1.00 96.19 103 SER A N 1
ATOM 826 C CA . SER A 1 103 ? 12.475 -11.507 -26.202 1.00 96.19 103 SER A CA 1
ATOM 827 C C . SER A 1 103 ? 12.360 -10.161 -26.936 1.00 96.19 103 SER A C 1
ATOM 829 O O . SER A 1 103 ? 12.677 -10.078 -28.118 1.00 96.19 103 SER A O 1
ATOM 831 N N . LEU A 1 104 ? 11.873 -9.111 -26.263 1.00 95.12 104 LEU A N 1
ATOM 832 C CA . LEU A 1 104 ? 11.677 -7.792 -26.864 1.00 95.12 104 LEU A CA 1
ATOM 833 C C . LEU A 1 104 ? 13.016 -7.112 -27.219 1.00 95.12 104 LEU A C 1
ATOM 835 O O . LEU A 1 104 ? 14.015 -7.341 -26.523 1.00 95.12 104 LEU A O 1
ATOM 839 N N . PRO A 1 105 ? 13.037 -6.232 -28.239 1.00 95.69 105 PRO A N 1
ATOM 840 C CA . PRO A 1 105 ? 14.194 -5.392 -28.539 1.00 95.69 105 PRO A CA 1
ATOM 841 C C . PRO A 1 105 ? 14.627 -4.553 -27.331 1.00 95.69 105 PRO A C 1
ATOM 843 O O . PRO A 1 105 ? 13.801 -4.156 -26.505 1.00 95.69 105 PRO A O 1
ATOM 846 N N . SER A 1 106 ? 15.923 -4.258 -27.228 1.00 92.12 106 SER A N 1
ATOM 847 C CA . SER A 1 106 ? 16.496 -3.516 -26.095 1.00 92.12 106 SER A CA 1
ATOM 848 C C . SER A 1 106 ? 15.895 -2.123 -25.917 1.00 92.12 106 SER A C 1
ATOM 850 O O . SER A 1 106 ? 15.663 -1.711 -24.784 1.00 92.12 106 SER A O 1
ATOM 852 N N . GLU A 1 107 ? 15.607 -1.427 -27.017 1.00 93.19 107 GLU A N 1
ATOM 853 C CA . GLU A 1 107 ? 14.987 -0.096 -27.008 1.00 93.19 107 GLU A CA 1
ATOM 854 C C . GLU A 1 107 ? 13.580 -0.153 -26.401 1.00 93.19 107 GLU A C 1
ATOM 856 O O . GLU A 1 107 ? 13.297 0.519 -25.413 1.00 93.19 107 GLU A O 1
ATOM 861 N N . VAL A 1 108 ? 12.748 -1.084 -26.876 1.00 93.06 108 VAL A N 1
ATOM 862 C CA . VAL A 1 108 ? 11.391 -1.309 -26.348 1.00 93.06 108 VAL A CA 1
ATOM 863 C C . VAL A 1 108 ? 11.425 -1.700 -24.867 1.00 93.06 108 VAL A C 1
ATOM 865 O O . VAL A 1 108 ? 10.590 -1.260 -24.076 1.00 93.06 108 VAL A O 1
ATOM 868 N N . LYS A 1 109 ? 12.405 -2.512 -24.448 1.00 94.12 109 LYS A N 1
ATOM 869 C CA . LYS A 1 109 ? 12.583 -2.850 -23.028 1.00 94.12 109 LYS A CA 1
ATOM 870 C C . LYS A 1 109 ? 12.889 -1.618 -22.184 1.00 94.12 109 LYS A C 1
ATOM 872 O O . LYS A 1 109 ? 12.360 -1.532 -21.076 1.00 94.12 109 LYS A O 1
ATOM 877 N N . ALA A 1 110 ? 13.726 -0.704 -22.676 1.00 92.06 110 ALA A N 1
ATOM 878 C CA . ALA A 1 110 ? 14.067 0.528 -21.973 1.00 92.06 110 ALA A CA 1
ATOM 879 C C . ALA A 1 110 ? 12.828 1.417 -21.785 1.00 92.06 110 ALA A C 1
ATOM 881 O O . ALA A 1 110 ? 12.560 1.843 -20.658 1.00 92.06 110 ALA A O 1
ATOM 882 N N . ASP A 1 111 ? 12.026 1.597 -22.836 1.00 93.12 111 ASP A N 1
ATOM 883 C CA . ASP A 1 111 ? 10.781 2.374 -22.781 1.00 93.12 111 ASP A CA 1
ATOM 884 C C . ASP A 1 111 ? 9.785 1.783 -21.779 1.00 93.12 111 ASP A C 1
ATOM 886 O O . ASP A 1 111 ? 9.274 2.482 -20.899 1.00 93.12 111 ASP A O 1
ATOM 890 N N . LEU A 1 112 ? 9.566 0.465 -21.828 1.00 92.38 112 LEU A N 1
ATOM 891 C CA . LEU A 1 112 ? 8.690 -0.226 -20.877 1.00 92.38 112 LEU A CA 1
ATOM 892 C C . LEU A 1 112 ? 9.190 -0.104 -19.431 1.00 92.38 112 LEU A C 1
ATOM 894 O O . LEU A 1 112 ? 8.386 -0.011 -18.496 1.00 92.38 112 LEU A O 1
ATOM 898 N N . TRP A 1 113 ? 10.509 -0.088 -19.229 1.00 91.50 113 TRP A N 1
ATOM 899 C CA . TRP A 1 113 ? 11.110 0.108 -17.912 1.00 91.50 113 TRP A CA 1
ATOM 900 C C . TRP A 1 113 ? 10.808 1.501 -17.357 1.00 91.50 113 TRP A C 1
ATOM 902 O O . TRP A 1 113 ? 10.413 1.624 -16.191 1.00 91.50 113 TRP A O 1
ATOM 912 N N . TRP A 1 114 ? 10.938 2.530 -18.197 1.00 90.62 114 TRP A N 1
ATOM 913 C CA . TRP A 1 114 ? 10.608 3.913 -17.853 1.00 90.62 114 TRP A CA 1
ATOM 914 C C . TRP A 1 114 ? 9.120 4.094 -17.565 1.00 90.62 114 TRP A C 1
ATOM 916 O O . TRP A 1 114 ? 8.769 4.638 -16.514 1.00 90.62 114 TRP A O 1
ATOM 926 N N . LEU A 1 115 ? 8.247 3.557 -18.421 1.00 90.12 115 LEU A N 1
ATOM 927 C CA . LEU A 1 115 ? 6.795 3.596 -18.222 1.00 90.12 115 LEU A CA 1
ATOM 928 C C . LEU A 1 115 ? 6.383 2.938 -16.897 1.00 90.12 115 LEU A C 1
ATOM 930 O O . LEU A 1 115 ? 5.581 3.492 -16.141 1.00 90.12 115 LEU A O 1
ATOM 934 N N . ASN A 1 116 ? 6.972 1.782 -16.574 1.00 91.31 116 ASN A N 1
ATOM 935 C CA . ASN A 1 116 ? 6.722 1.084 -15.312 1.00 91.31 116 ASN A CA 1
ATOM 936 C C . ASN A 1 116 ? 7.224 1.879 -14.093 1.00 91.31 116 ASN A C 1
ATOM 938 O O . ASN A 1 116 ? 6.519 1.982 -13.089 1.00 91.31 116 ASN A O 1
ATOM 942 N N . GLN A 1 117 ? 8.410 2.492 -14.172 1.00 87.94 117 GLN A N 1
ATOM 943 C CA . GLN A 1 117 ? 8.923 3.335 -13.084 1.00 87.94 117 GLN A CA 1
ATOM 944 C C . GLN A 1 117 ? 8.056 4.568 -12.833 1.00 87.94 117 GLN A C 1
ATOM 946 O O . GLN A 1 117 ? 7.824 4.924 -11.673 1.00 87.94 117 GLN A O 1
ATOM 951 N N . ALA A 1 118 ? 7.559 5.185 -13.902 1.00 84.62 118 ALA A N 1
ATOM 952 C CA . ALA A 1 118 ? 6.704 6.361 -13.835 1.00 84.62 118 ALA A CA 1
ATOM 953 C C . ALA A 1 118 ? 5.264 6.053 -13.386 1.00 84.62 118 ALA A C 1
ATOM 955 O O . ALA A 1 118 ? 4.506 6.989 -13.152 1.00 84.62 118 ALA A O 1
ATOM 956 N N . ASN A 1 119 ? 4.874 4.775 -13.246 1.00 82.06 119 ASN A N 1
ATOM 957 C CA . ASN A 1 119 ? 3.471 4.359 -13.096 1.00 82.06 119 ASN A CA 1
ATOM 958 C C . ASN A 1 119 ? 2.570 4.883 -14.233 1.00 82.06 119 ASN A C 1
ATOM 960 O O . ASN A 1 119 ? 1.368 5.054 -14.037 1.00 82.06 119 ASN A O 1
ATOM 964 N N . ALA A 1 120 ? 3.137 5.129 -15.419 1.00 80.69 120 ALA A N 1
ATOM 965 C CA . ALA A 1 120 ? 2.427 5.757 -16.534 1.00 80.69 120 ALA A CA 1
ATOM 966 C C . ALA A 1 120 ? 1.257 4.899 -17.049 1.00 80.69 120 ALA A C 1
ATOM 968 O O . ALA A 1 120 ? 0.295 5.436 -17.578 1.00 80.69 120 ALA A O 1
ATOM 969 N N . HIS A 1 121 ? 1.292 3.586 -16.797 1.00 76.44 121 HIS A N 1
ATOM 970 C CA . HIS A 1 121 ? 0.208 2.637 -17.096 1.00 76.44 121 HIS A CA 1
ATOM 971 C C . HIS A 1 121 ? -1.119 2.953 -16.388 1.00 76.44 121 HIS A C 1
ATOM 973 O O . HIS A 1 121 ? -2.156 2.436 -16.787 1.00 76.44 121 HIS A O 1
ATOM 979 N N . TYR A 1 122 ? -1.085 3.760 -15.322 1.00 75.25 122 TYR A N 1
ATOM 980 C CA . TYR A 1 122 ? -2.267 4.185 -14.562 1.00 75.25 122 TYR A CA 1
ATOM 981 C C . TYR A 1 122 ? -2.673 5.633 -14.852 1.00 75.25 122 TYR A C 1
ATOM 983 O O . TYR A 1 122 ? -3.654 6.117 -14.289 1.00 75.25 122 TYR A O 1
ATOM 991 N N . ALA A 1 123 ? -1.913 6.357 -15.677 1.00 70.25 123 ALA A N 1
ATOM 992 C CA . ALA A 1 123 ? -2.312 7.692 -16.091 1.00 70.25 123 ALA A CA 1
ATOM 993 C C . ALA A 1 123 ? -3.515 7.579 -17.037 1.00 70.25 123 ALA A C 1
ATOM 995 O O . ALA A 1 123 ? -3.537 6.708 -17.907 1.00 70.25 123 ALA A O 1
ATOM 996 N N . LYS A 1 124 ? -4.506 8.472 -16.897 1.00 67.50 124 LYS A N 1
ATOM 997 C CA . LYS A 1 124 ? -5.514 8.639 -17.954 1.00 67.50 124 LYS A CA 1
ATOM 998 C C . LYS A 1 124 ? -4.785 8.946 -19.258 1.00 67.50 124 LYS A C 1
ATOM 1000 O O . LYS A 1 124 ? -3.819 9.712 -19.240 1.00 67.50 124 LYS A O 1
ATOM 1005 N N . GLU A 1 125 ? -5.271 8.382 -20.361 1.00 64.50 125 GLU A N 1
ATOM 1006 C CA . GLU A 1 125 ? -4.831 8.768 -21.698 1.00 64.50 125 GLU A CA 1
ATOM 1007 C C . GLU A 1 125 ? 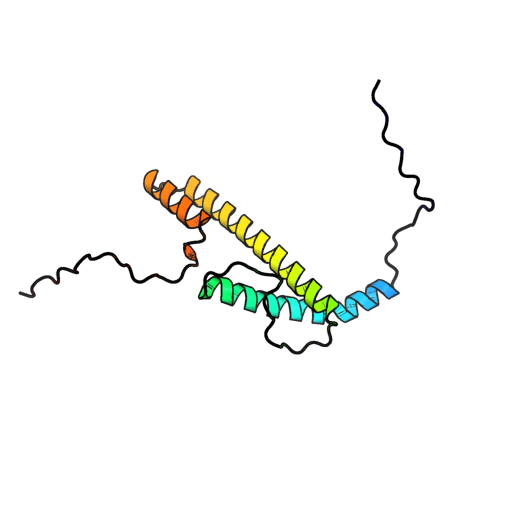-4.907 10.294 -21.796 1.00 64.50 125 GLU A C 1
ATOM 1009 O O . GLU A 1 125 ? -5.986 10.889 -21.746 1.00 64.50 125 GLU A O 1
ATOM 1014 N N . GLN A 1 126 ? -3.748 10.948 -21.851 1.00 56.91 126 GLN A N 1
ATOM 1015 C CA . GLN A 1 126 ? -3.722 12.335 -22.272 1.00 56.91 126 GLN A CA 1
ATOM 1016 C C . GLN A 1 126 ? -4.029 12.309 -23.768 1.00 56.91 126 GLN A C 1
ATOM 1018 O O . GLN A 1 126 ? -3.386 11.528 -24.477 1.00 56.91 126 GLN A O 1
ATOM 1023 N N . PRO A 1 127 ? -4.994 13.105 -24.267 1.00 46.72 127 PRO A N 1
ATOM 1024 C CA . PRO A 1 127 ? -5.186 13.221 -25.703 1.00 46.72 127 PRO A CA 1
ATOM 1025 C C . PRO A 1 127 ? -3.834 13.605 -26.293 1.00 46.72 127 PRO A C 1
ATOM 1027 O O . PRO A 1 127 ? -3.219 14.581 -25.852 1.00 46.72 127 PRO A O 1
ATOM 1030 N N . CYS A 1 128 ? -3.328 12.777 -27.203 1.00 44.81 128 CYS A N 1
ATOM 1031 C CA . CYS A 1 128 ? -2.014 12.983 -27.772 1.00 44.81 128 CYS A CA 1
ATOM 1032 C C . CYS A 1 128 ? -1.992 14.375 -28.417 1.00 44.81 128 CYS A C 1
ATOM 1034 O O . CYS A 1 128 ? -2.663 14.638 -29.409 1.00 44.81 128 CYS A O 1
ATOM 1036 N N . GLN A 1 129 ? -1.218 15.303 -27.855 1.00 46.31 129 GLN A N 1
ATOM 1037 C CA . GLN A 1 129 ? -0.893 16.561 -28.531 1.00 46.31 129 GLN A CA 1
ATOM 1038 C C . GLN A 1 129 ? 0.214 16.308 -29.561 1.00 46.31 129 GLN A C 1
ATOM 1040 O O . GLN A 1 129 ? 1.196 17.037 -29.653 1.00 46.31 129 GLN A O 1
ATOM 1045 N N . CYS A 1 130 ? 0.082 15.225 -30.321 1.00 42.53 130 CYS A N 1
ATOM 1046 C CA . CYS A 1 130 ? 0.894 14.977 -31.490 1.00 42.53 130 CYS A CA 1
ATOM 1047 C C . CYS A 1 130 ? 0.053 15.486 -32.654 1.00 42.53 130 CYS A C 1
ATOM 1049 O O . CYS A 1 130 ? -0.947 14.863 -33.001 1.00 42.53 130 CYS A O 1
ATOM 1051 N N . GLY A 1 131 ? 0.435 16.619 -33.241 1.00 46.91 131 GLY A N 1
ATOM 1052 C CA . GLY A 1 131 ? -0.105 17.099 -34.512 1.00 46.91 131 GLY A CA 1
ATOM 1053 C C . GLY A 1 131 ? 0.278 16.172 -35.667 1.00 46.91 131 GLY A C 1
ATOM 1054 O O . GLY A 1 131 ? 0.977 16.583 -36.585 1.00 46.91 131 GLY A O 1
ATOM 1055 N N . VAL A 1 132 ? -0.143 14.911 -35.606 1.00 45.56 132 VAL A N 1
ATOM 1056 C CA . VAL A 1 132 ? -0.142 14.005 -36.746 1.00 45.56 132 VAL A CA 1
ATOM 1057 C C . VAL A 1 132 ? -1.552 14.066 -37.295 1.00 45.56 132 VAL A C 1
ATOM 1059 O O . VAL A 1 132 ? -2.460 13.392 -36.812 1.00 45.56 132 VAL A O 1
ATOM 1062 N N . SER A 1 133 ? -1.737 14.948 -38.272 1.00 40.72 133 SER A N 1
ATOM 1063 C CA . SER A 1 133 ? -2.905 14.942 -39.138 1.00 40.72 133 SER A CA 1
ATOM 1064 C C . SER A 1 133 ? -3.095 13.512 -39.634 1.00 40.72 133 SER A C 1
ATOM 1066 O O . SER A 1 133 ? -2.241 12.986 -40.350 1.00 40.72 133 SER A O 1
ATOM 1068 N N . LEU A 1 134 ? -4.186 12.867 -39.221 1.00 44.09 134 LEU A N 1
ATOM 1069 C CA . LEU A 1 134 ? -4.669 11.662 -39.876 1.00 44.09 134 LEU A CA 1
ATOM 1070 C C . LEU A 1 134 ? -4.896 12.046 -41.338 1.00 44.09 134 LEU A C 1
ATOM 1072 O O . LEU A 1 134 ? -5.856 12.742 -41.661 1.00 44.09 134 LEU A O 1
ATOM 1076 N N . VAL A 1 135 ? -3.965 11.657 -42.210 1.00 44.84 135 VAL A N 1
ATOM 1077 C CA . VAL A 1 135 ? -4.177 11.690 -43.652 1.00 44.84 135 VAL A CA 1
ATOM 1078 C C . VAL A 1 135 ? -5.275 10.668 -43.907 1.00 44.84 135 VAL A C 1
ATOM 1080 O O . VAL A 1 135 ? -5.028 9.465 -43.947 1.00 44.84 135 VAL A O 1
ATOM 1083 N N . THR A 1 136 ? -6.513 11.145 -43.986 1.00 43.78 136 THR A N 1
ATOM 1084 C CA . THR A 1 136 ? -7.625 10.374 -44.527 1.00 43.78 136 THR A CA 1
ATOM 1085 C C . THR A 1 136 ? -7.277 10.074 -45.978 1.00 43.78 136 THR A C 1
ATOM 1087 O O . THR A 1 136 ? -7.105 10.999 -46.775 1.00 43.78 136 THR A O 1
ATOM 1090 N N . ALA A 1 137 ? -7.098 8.793 -46.300 1.00 42.25 137 ALA A N 1
ATOM 1091 C CA . ALA A 1 137 ? -6.967 8.342 -47.677 1.00 42.25 137 ALA A CA 1
ATOM 1092 C C . ALA A 1 137 ? -8.184 8.835 -48.488 1.00 42.25 137 ALA A C 1
ATOM 1094 O O . ALA A 1 137 ? -9.296 8.804 -47.957 1.00 42.25 137 ALA A O 1
ATOM 1095 N N . PRO A 1 138 ? -8.005 9.323 -49.728 1.00 48.38 138 PRO A N 1
ATOM 1096 C CA . PRO A 1 138 ? -9.139 9.649 -50.573 1.00 48.38 138 PRO A CA 1
ATOM 1097 C C . PRO A 1 138 ? -9.812 8.347 -51.010 1.00 48.38 138 PRO A C 1
ATOM 1099 O O . PRO A 1 138 ? -9.176 7.496 -51.635 1.00 48.38 138 PRO A O 1
ATOM 1102 N N . ASP A 1 139 ? -11.090 8.207 -50.668 1.00 45.47 139 ASP A N 1
ATOM 1103 C CA . ASP A 1 139 ? -11.957 7.169 -51.215 1.00 45.47 139 ASP A CA 1
ATOM 1104 C C . ASP A 1 139 ? -11.946 7.269 -52.751 1.00 45.47 139 ASP A C 1
ATOM 1106 O O . ASP A 1 139 ? -12.154 8.345 -53.319 1.00 45.47 139 ASP A O 1
ATOM 1110 N N . SER A 1 140 ? -11.652 6.149 -53.413 1.00 49.66 140 SER A N 1
ATOM 1111 C CA . SER A 1 140 ? -11.843 5.933 -54.854 1.00 49.66 140 SER A CA 1
ATOM 1112 C C . SER A 1 140 ? -12.815 4.784 -55.054 1.00 49.66 140 SER A C 1
ATOM 1114 O O . SER A 1 140 ? -12.665 3.778 -54.324 1.00 49.66 140 SER A O 1
#